Protein AF-A0AAU4KWC0-F1 (afdb_monomer)

Radius of gyration: 22.85 Å; Cα contacts (8 Å, |Δi|>4): 126; chains: 1; bounding box: 45×46×74 Å

Nearest PDB structures (foldseek):
  8t7u-assembly1_A  TM=2.451E-01  e=4.473E-01  Mus musculus
  6uko-assembly1_G  TM=2.202E-01  e=7.781E-01  Mus musculus
  6sh5-assembly1_A  TM=3.451E-01  e=3.202E+00  Saccharomyces cerevisiae
  8sod-assembly1_B  TM=3.284E-01  e=4.356E+00  Sus scrofa

Foldseek 3Di:
DDDDDDDDDDDPPPPVVVVVVVVVVVVVVVVVVVPPPPPDDPDDPPPPQQDWAKEFEPPDADPVRHGDIDIDRDGAQDKDWDQDPNDIWIWGWHQDDDPPRHGYTYTPPPPD

Sequence (112 aa):
MNVVSETLPHVIGGLVVAALLGTVSWITHRVRFRRTPKPTSITAPTAVQAGLRTYALLGTTDSLGRAMLRDTTRPVGSIVVVTIDGRVQRFQLTDAPLYGGTFAAEPLDEHQ

Secondary structure (DSSP, 8-state):
----------SSHHHHHHHHHHHHHHHHHHHHTT-------SS--------SEEEEEEEEE-TTSPEEEEEE-PPTT-EEEEEETTEEEEEEEEEEE-GGG-EEEEESS---

pLDDT: mean 70.68, std 22.14, range [35.5, 96.31]

Structure (mmCIF, N/CA/C/O backbone):
data_AF-A0AAU4KWC0-F1
#
_entry.id   AF-A0AAU4KWC0-F1
#
loop_
_atom_site.group_PDB
_atom_site.id
_atom_site.type_symbol
_atom_site.label_atom_id
_atom_site.label_alt_id
_atom_site.label_comp_id
_atom_site.label_asym_id
_atom_site.label_entity_id
_atom_site.label_seq_id
_atom_site.pdbx_PDB_ins_code
_atom_site.Cartn_x
_atom_site.Cartn_y
_atom_site.Cartn_z
_atom_site.occupancy
_atom_site.B_iso_or_equiv
_atom_site.auth_seq_id
_atom_site.auth_comp_id
_atom_site.auth_asym_id
_atom_site.auth_atom_id
_atom_site.pdbx_PDB_model_num
ATOM 1 N N . MET A 1 1 ? -33.731 -27.308 52.516 1.00 36.00 1 MET A N 1
ATOM 2 C CA . MET A 1 1 ? -32.430 -27.900 52.145 1.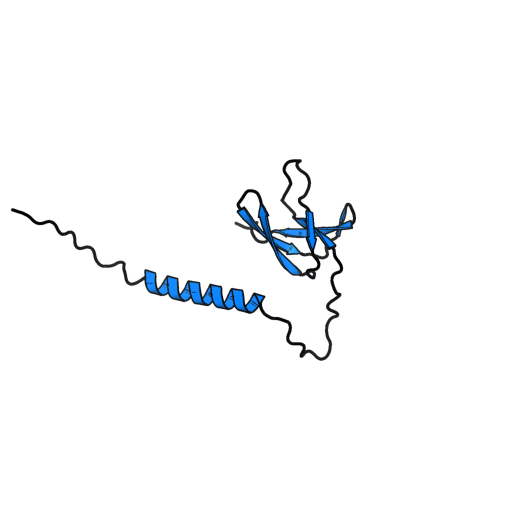00 36.00 1 MET A CA 1
ATOM 3 C C . MET A 1 1 ? -32.268 -27.800 50.637 1.00 36.00 1 MET A C 1
ATOM 5 O O . MET A 1 1 ? -33.229 -28.077 49.934 1.00 36.00 1 MET A O 1
ATOM 9 N N . ASN A 1 2 ? -31.091 -27.320 50.221 1.00 37.91 2 ASN A N 1
ATOM 10 C CA . ASN A 1 2 ? -30.484 -27.258 48.880 1.00 37.91 2 ASN A CA 1
ATOM 11 C C . ASN A 1 2 ? -30.955 -28.374 47.913 1.00 37.91 2 ASN A C 1
ATOM 13 O O . ASN A 1 2 ? -31.221 -29.480 48.362 1.00 37.91 2 ASN A O 1
ATOM 17 N N . VAL A 1 3 ? -31.039 -28.191 46.592 1.00 42.47 3 VAL A N 1
ATOM 18 C CA . VAL A 1 3 ? -30.014 -27.649 45.682 1.00 42.47 3 VAL A CA 1
ATOM 19 C C . VAL A 1 3 ? -30.619 -27.190 44.342 1.00 42.47 3 VAL A C 1
ATOM 21 O O . VAL A 1 3 ? -31.539 -27.798 43.807 1.00 42.47 3 VAL A O 1
ATOM 24 N N . VAL A 1 4 ? -30.008 -26.131 43.813 1.00 53.97 4 VAL A N 1
ATOM 25 C CA . VAL A 1 4 ? -29.976 -25.638 42.427 1.00 53.97 4 VAL A CA 1
ATOM 26 C C . VAL A 1 4 ? -29.630 -26.754 41.431 1.00 53.97 4 VAL A C 1
ATOM 28 O O . VAL A 1 4 ? -28.766 -27.568 41.748 1.00 53.97 4 VAL A O 1
ATOM 31 N N . SER A 1 5 ? -30.211 -26.743 40.223 1.00 45.41 5 SER A N 1
ATOM 32 C CA . SER A 1 5 ? -29.472 -26.953 38.955 1.00 45.41 5 SER A CA 1
ATOM 33 C C . SER A 1 5 ? -30.378 -26.769 37.737 1.00 45.41 5 SER A C 1
ATOM 35 O O . SER A 1 5 ? -31.093 -27.675 37.308 1.00 45.41 5 SER A O 1
ATOM 37 N N . GLU A 1 6 ? -30.300 -25.566 37.172 1.00 53.44 6 GLU A N 1
ATOM 38 C CA . GLU A 1 6 ? -30.607 -25.282 35.774 1.00 53.44 6 GLU A CA 1
ATOM 39 C C . GLU A 1 6 ? -29.882 -26.292 34.876 1.00 53.44 6 GLU A C 1
ATOM 41 O O . GLU A 1 6 ? -28.668 -26.467 34.968 1.00 53.44 6 GLU A O 1
ATOM 46 N N . THR A 1 7 ? -30.616 -26.962 33.994 1.00 51.53 7 THR A N 1
ATOM 47 C CA . THR A 1 7 ? -30.028 -27.801 32.948 1.00 51.53 7 THR A CA 1
ATOM 48 C C . THR A 1 7 ? -30.582 -27.366 31.601 1.00 51.53 7 THR A C 1
ATOM 50 O O . THR A 1 7 ? -31.577 -27.876 31.099 1.00 51.53 7 THR A O 1
ATOM 53 N N . LEU A 1 8 ? -29.902 -26.389 31.006 1.00 57.25 8 LEU A N 1
ATOM 54 C CA . LEU A 1 8 ? -29.904 -26.154 29.566 1.00 57.25 8 LEU A CA 1
ATOM 55 C C . LEU A 1 8 ? -28.697 -26.892 28.969 1.00 57.25 8 LEU A C 1
ATOM 57 O O . LEU A 1 8 ? -27.570 -26.485 29.253 1.00 57.25 8 LEU A O 1
ATOM 61 N N . PRO A 1 9 ? -28.875 -27.925 28.119 1.00 45.25 9 PRO A N 1
ATOM 62 C CA . PRO A 1 9 ? -27.742 -28.394 27.331 1.00 45.25 9 PRO A CA 1
ATOM 63 C C . PRO A 1 9 ? -28.142 -28.700 25.883 1.00 45.25 9 PRO A C 1
ATOM 65 O O . PRO A 1 9 ? -28.205 -29.859 25.502 1.00 45.25 9 PRO A O 1
ATOM 68 N N . HIS A 1 10 ? -2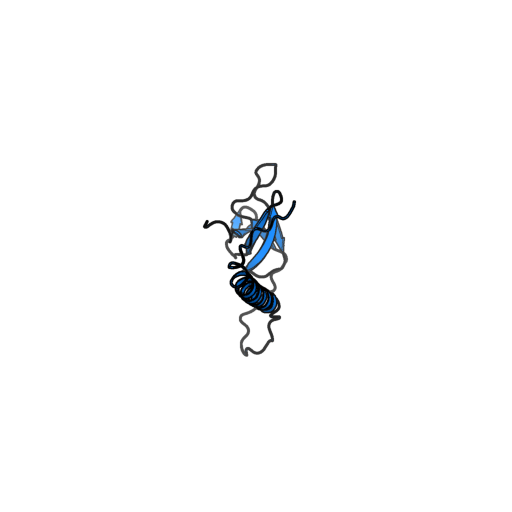8.400 -27.691 25.045 1.00 43.66 10 HIS A N 1
ATOM 69 C CA . HIS A 1 10 ? -28.615 -27.929 23.603 1.00 43.66 10 HIS A CA 1
ATOM 70 C C . HIS A 1 10 ? -28.011 -26.852 22.690 1.00 43.66 10 HIS A C 1
ATOM 72 O O . HIS A 1 10 ? -28.611 -26.478 21.689 1.00 43.66 10 HIS A O 1
ATOM 78 N N . VAL A 1 11 ? -26.807 -26.348 22.988 1.00 48.78 11 VAL A N 1
ATOM 79 C CA . VAL A 1 11 ? -26.130 -25.399 22.069 1.00 48.78 11 VAL A CA 1
ATOM 80 C C . VAL A 1 11 ? -24.683 -25.780 21.724 1.00 48.78 11 VAL A C 1
ATOM 82 O O . VAL A 1 11 ? -24.014 -25.087 20.966 1.00 48.78 11 VAL A O 1
ATOM 85 N N . ILE A 1 12 ? -24.185 -26.922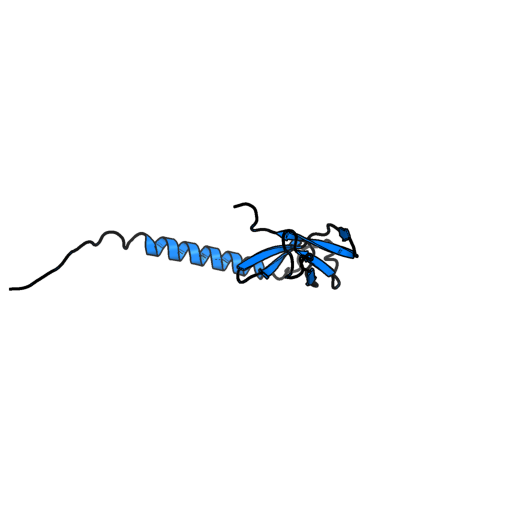 22.207 1.00 48.41 12 ILE A N 1
ATOM 86 C CA . ILE A 1 12 ? -22.757 -27.267 22.080 1.00 48.41 12 ILE A CA 1
ATOM 87 C C . ILE A 1 12 ? -22.404 -27.849 20.691 1.00 48.41 12 ILE A C 1
ATOM 89 O O . ILE A 1 12 ? -21.255 -27.778 20.264 1.00 48.41 12 ILE A O 1
ATOM 93 N N . GLY A 1 13 ? -23.378 -28.348 19.921 1.00 38.94 13 GLY A N 1
ATOM 94 C CA . GLY A 1 13 ? -23.104 -29.023 18.642 1.00 38.94 13 GLY A CA 1
ATOM 95 C C . GLY A 1 13 ? -22.632 -28.114 17.495 1.00 38.94 13 GLY A C 1
ATOM 96 O O . GLY A 1 13 ? -21.838 -28.541 16.660 1.00 38.94 13 GLY A O 1
ATOM 97 N N . GLY A 1 14 ? -23.085 -26.856 17.441 1.00 35.50 14 GLY A N 1
ATOM 98 C CA . GLY A 1 14 ? -22.824 -25.976 16.289 1.00 35.50 14 GLY A CA 1
ATOM 99 C C . GLY A 1 14 ? -21.439 -25.320 16.284 1.00 35.50 14 GLY A C 1
ATOM 100 O O . GLY A 1 14 ? -20.883 -25.032 15.224 1.00 35.50 14 GLY A O 1
ATOM 101 N N . LEU A 1 15 ? -20.854 -25.104 17.464 1.00 42.81 15 LEU A N 1
ATOM 102 C CA . LEU A 1 15 ? -19.658 -24.269 17.616 1.00 42.81 15 LEU A CA 1
ATOM 103 C C . LEU A 1 15 ? -18.373 -24.991 17.169 1.00 42.81 15 LEU A C 1
ATOM 105 O O . LEU A 1 15 ? -17.426 -24.358 16.704 1.00 42.81 15 LEU A O 1
ATOM 109 N N . VAL A 1 16 ? -18.369 -26.326 17.208 1.00 43.78 16 VAL A N 1
ATOM 110 C CA . VAL A 1 16 ? -17.220 -27.142 16.782 1.00 43.78 16 VAL A CA 1
ATOM 111 C C . VAL A 1 16 ? -17.080 -27.176 15.252 1.00 43.78 16 VAL A C 1
ATOM 113 O O . VAL A 1 16 ? -15.964 -27.153 14.735 1.00 43.78 16 VAL A O 1
ATOM 116 N N . VAL A 1 17 ? -18.189 -27.144 14.502 1.00 42.56 17 VAL A N 1
ATOM 117 C CA . VAL A 1 17 ? -18.157 -27.197 13.025 1.00 42.56 17 VAL A CA 1
ATOM 118 C C . VAL A 1 17 ? -17.679 -25.869 12.419 1.00 42.56 17 VAL A C 1
ATOM 120 O O . VAL A 1 17 ? -16.893 -25.870 11.470 1.00 42.56 17 VAL A O 1
ATOM 123 N N . ALA A 1 18 ? -18.063 -24.730 13.003 1.00 45.38 18 ALA A N 1
ATOM 124 C CA . ALA A 1 18 ? -17.608 -23.412 12.552 1.00 45.38 18 ALA A CA 1
ATOM 125 C C . ALA A 1 18 ? -16.100 -23.191 12.789 1.00 45.38 18 ALA A C 1
ATOM 127 O O . ALA A 1 18 ? -15.411 -22.629 11.934 1.00 45.38 18 ALA A O 1
ATOM 128 N N . ALA A 1 19 ? -15.561 -23.691 13.907 1.00 47.88 19 ALA A N 1
ATOM 129 C CA . ALA A 1 19 ? -14.134 -23.590 14.219 1.00 47.88 19 ALA A CA 1
ATOM 130 C C . ALA A 1 19 ? -13.255 -24.417 13.258 1.00 47.88 19 ALA A C 1
ATOM 132 O O . ALA A 1 19 ? -12.168 -23.976 12.869 1.00 47.88 19 ALA A O 1
ATOM 133 N N . LEU A 1 20 ? -13.738 -25.585 12.819 1.00 42.97 20 LEU A N 1
ATOM 134 C CA . LEU A 1 20 ? -13.019 -26.442 11.871 1.00 42.97 20 LEU A CA 1
ATOM 135 C C . LEU A 1 20 ? -13.060 -25.897 10.432 1.00 42.97 20 LEU A C 1
ATOM 137 O O . LEU A 1 20 ? -12.053 -25.954 9.728 1.00 42.97 20 LEU A O 1
ATOM 141 N N . LEU A 1 21 ? -14.165 -25.282 9.997 1.00 44.50 21 LEU A N 1
ATOM 142 C CA . LEU A 1 21 ? -14.234 -24.645 8.671 1.00 44.50 21 LEU A CA 1
ATOM 143 C C . LEU A 1 21 ? -13.425 -23.336 8.600 1.00 44.50 21 LEU A C 1
ATOM 145 O O . LEU A 1 21 ? -12.750 -23.077 7.599 1.00 44.50 21 LEU A O 1
ATOM 149 N N . GLY A 1 22 ? -13.426 -22.534 9.671 1.00 42.66 22 GLY A N 1
ATOM 150 C CA . GLY A 1 22 ? -12.645 -21.294 9.743 1.00 42.66 22 GLY A CA 1
ATOM 151 C C . GLY A 1 22 ? -11.131 -21.528 9.707 1.00 42.66 22 GLY A C 1
ATOM 152 O O . GLY A 1 22 ? -10.401 -20.803 9.027 1.00 42.66 22 GLY A O 1
ATOM 153 N N . THR A 1 23 ? -10.649 -22.584 10.368 1.00 47.66 23 THR A N 1
ATOM 154 C CA . THR A 1 23 ? -9.217 -22.930 10.386 1.00 47.66 23 THR A CA 1
ATOM 155 C C . THR A 1 23 ? -8.722 -23.464 9.041 1.00 47.66 23 THR A C 1
ATOM 157 O O . THR A 1 23 ? -7.647 -23.059 8.593 1.00 47.66 23 THR A O 1
ATOM 160 N N . VAL A 1 24 ? -9.509 -24.279 8.331 1.00 51.50 24 VAL A N 1
ATOM 161 C CA . VAL A 1 24 ? -9.150 -24.754 6.979 1.00 51.50 24 VAL A CA 1
ATOM 162 C C . VAL A 1 24 ? -9.141 -23.604 5.963 1.00 51.50 24 VAL A C 1
ATOM 164 O O . VAL A 1 24 ? -8.229 -23.512 5.133 1.00 51.50 24 VAL A O 1
ATOM 167 N N . SER A 1 25 ? -10.097 -22.674 6.055 1.00 47.91 25 SER A N 1
ATOM 168 C CA . SER A 1 25 ? -10.133 -21.489 5.189 1.00 47.91 25 SER A CA 1
ATOM 169 C C . SER A 1 25 ? -8.925 -20.570 5.430 1.00 47.91 25 SER A C 1
ATOM 171 O O . SER A 1 25 ? -8.251 -20.161 4.486 1.00 47.91 25 SER A O 1
ATOM 173 N N . TRP A 1 26 ? -8.541 -20.334 6.689 1.00 47.41 26 TRP A N 1
ATOM 1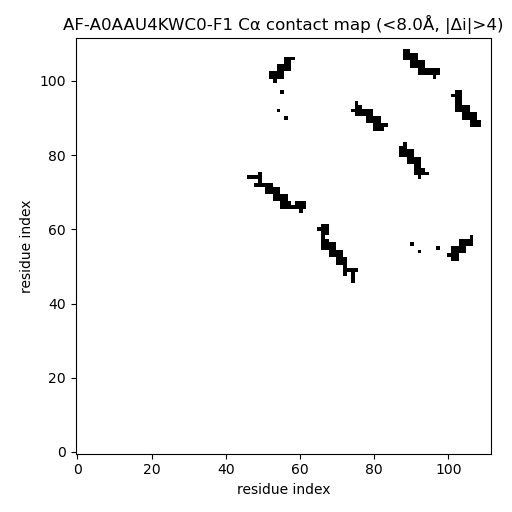74 C CA . TRP A 1 26 ? -7.383 -19.492 7.008 1.00 47.41 26 TRP A CA 1
ATOM 1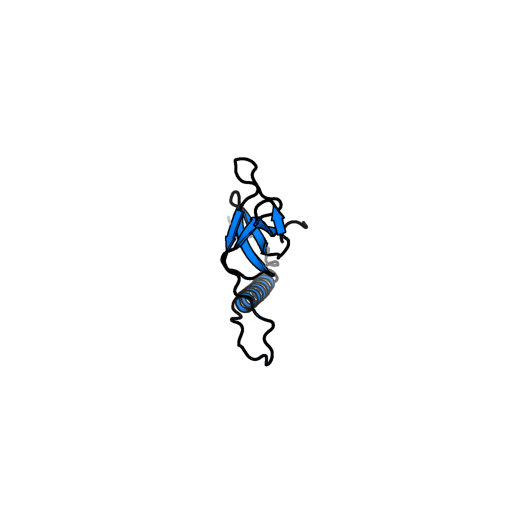75 C C . TRP A 1 26 ? -6.045 -20.132 6.603 1.00 47.41 26 TRP A C 1
ATOM 177 O O . TRP A 1 26 ? -5.162 -19.456 6.068 1.00 47.41 26 TRP A O 1
ATOM 187 N N . ILE A 1 27 ? -5.900 -21.449 6.778 1.00 52.94 27 ILE A N 1
ATOM 188 C CA . ILE A 1 27 ? -4.691 -22.185 6.384 1.00 52.94 27 ILE A CA 1
ATOM 189 C C . ILE A 1 27 ? -4.538 -22.213 4.858 1.00 52.94 27 ILE A C 1
ATOM 191 O O . ILE A 1 27 ? -3.451 -21.930 4.349 1.00 52.94 27 ILE A O 1
ATOM 195 N N . THR A 1 28 ? -5.610 -22.465 4.103 1.00 51.84 28 THR A N 1
ATOM 196 C CA . THR A 1 28 ? -5.545 -22.440 2.629 1.00 51.84 28 THR A CA 1
ATOM 197 C C . THR A 1 28 ? -5.279 -21.035 2.085 1.00 51.84 28 THR A C 1
ATOM 199 O O . THR A 1 28 ? -4.496 -20.880 1.141 1.00 51.84 28 THR A O 1
ATOM 202 N N . HIS A 1 29 ? -5.829 -19.997 2.721 1.00 43.78 29 HIS A N 1
ATOM 203 C CA . HIS A 1 29 ? -5.562 -18.608 2.351 1.00 43.78 29 HIS A CA 1
ATOM 204 C C . HIS A 1 29 ? -4.104 -18.206 2.637 1.00 43.78 29 HIS A C 1
ATOM 206 O O . HIS A 1 29 ? -3.468 -17.535 1.821 1.00 43.78 29 HIS A O 1
ATOM 212 N N . ARG A 1 30 ? -3.521 -18.671 3.751 1.00 50.25 30 ARG A N 1
ATOM 213 C CA . ARG A 1 30 ? -2.123 -18.385 4.117 1.00 50.25 30 ARG A CA 1
ATOM 214 C C . ARG A 1 30 ? -1.113 -19.142 3.247 1.00 50.25 30 ARG A C 1
ATOM 216 O O . ARG A 1 30 ? -0.043 -18.608 2.960 1.00 50.25 30 ARG A O 1
ATOM 223 N N . VAL A 1 31 ? -1.451 -20.351 2.789 1.00 49.31 31 VAL A N 1
ATOM 224 C CA . VAL A 1 31 ? -0.607 -21.146 1.877 1.00 49.31 31 VAL A CA 1
ATOM 225 C C . VAL A 1 31 ? -0.654 -20.601 0.445 1.00 49.31 31 VAL A C 1
ATOM 227 O O . VAL A 1 31 ? 0.378 -20.591 -0.225 1.00 49.31 31 VAL A O 1
ATOM 230 N N . ARG A 1 32 ? -1.787 -20.048 -0.021 1.00 48.25 32 ARG A N 1
ATOM 231 C CA . ARG A 1 32 ? -1.841 -19.350 -1.323 1.00 48.25 32 ARG A CA 1
ATOM 232 C C . ARG A 1 32 ? -0.934 -18.115 -1.368 1.00 48.25 32 ARG A C 1
ATOM 234 O O . ARG A 1 32 ? -0.290 -17.897 -2.388 1.00 48.25 32 ARG A O 1
ATOM 241 N N . PHE A 1 33 ? -0.786 -17.388 -0.258 1.00 48.97 33 PHE A N 1
ATOM 242 C CA . PHE A 1 33 ? 0.169 -16.273 -0.151 1.00 48.97 33 PHE A CA 1
ATOM 243 C C . PHE A 1 33 ? 1.642 -16.700 -0.021 1.00 48.97 33 PHE A C 1
ATOM 245 O O . PHE A 1 33 ? 2.530 -15.856 -0.114 1.00 48.97 33 PHE A O 1
ATOM 252 N N . ARG A 1 34 ? 1.918 -18.000 0.162 1.00 43.25 34 ARG A N 1
ATOM 253 C CA . ARG A 1 34 ? 3.265 -18.595 0.118 1.00 43.25 34 ARG A CA 1
ATOM 254 C C . ARG A 1 34 ? 3.517 -19.397 -1.159 1.00 43.25 34 ARG A C 1
ATOM 256 O O . ARG A 1 34 ? 4.416 -20.234 -1.182 1.00 43.25 34 ARG A O 1
ATOM 263 N N . ARG A 1 35 ? 2.768 -19.154 -2.239 1.00 42.69 35 ARG A N 1
ATOM 264 C CA . ARG A 1 35 ? 3.223 -19.579 -3.565 1.00 42.69 35 ARG A CA 1
ATOM 265 C C . ARG A 1 35 ? 4.364 -18.662 -3.984 1.00 42.69 35 ARG A C 1
ATOM 267 O O . ARG A 1 35 ? 4.171 -17.670 -4.676 1.00 42.69 35 ARG A O 1
ATOM 274 N N . THR A 1 36 ? 5.567 -19.028 -3.556 1.00 45.66 36 THR A N 1
ATOM 275 C CA . THR A 1 36 ? 6.742 -18.838 -4.397 1.00 45.66 36 THR A CA 1
ATOM 276 C C . THR A 1 36 ? 6.362 -19.304 -5.807 1.00 45.66 36 THR A C 1
ATOM 278 O O . THR A 1 36 ? 5.828 -20.411 -5.957 1.00 45.66 36 THR A O 1
ATOM 281 N N . PRO A 1 37 ? 6.532 -18.472 -6.843 1.00 41.53 37 PRO A N 1
ATOM 282 C CA . PRO A 1 37 ? 6.310 -18.927 -8.201 1.00 41.53 37 PRO A CA 1
ATOM 283 C C . PRO A 1 37 ? 7.307 -20.056 -8.460 1.00 41.53 37 PRO A C 1
ATOM 285 O O . PRO A 1 37 ? 8.509 -19.828 -8.546 1.00 41.53 37 PRO A O 1
ATOM 288 N N . LYS A 1 38 ? 6.813 -21.294 -8.531 1.00 39.62 38 LYS A N 1
ATOM 289 C CA . LYS A 1 38 ? 7.558 -22.399 -9.126 1.00 39.62 38 LYS A CA 1
ATOM 290 C C . LYS A 1 38 ? 7.689 -22.039 -10.610 1.00 39.62 38 LYS A C 1
ATOM 292 O O . LYS A 1 38 ? 6.654 -21.959 -11.274 1.00 39.62 38 LYS A O 1
ATOM 297 N N . PRO A 1 39 ? 8.895 -21.764 -11.138 1.00 48.56 39 PRO A N 1
ATOM 298 C CA . PRO A 1 39 ? 9.043 -21.402 -12.533 1.00 48.56 39 PRO A CA 1
ATOM 299 C C . PRO A 1 39 ? 8.894 -22.686 -13.346 1.00 48.56 39 PRO A C 1
ATOM 301 O O . PRO A 1 39 ? 9.828 -23.453 -13.553 1.00 48.56 39 PRO A O 1
ATOM 304 N N . THR A 1 40 ? 7.670 -22.969 -13.761 1.00 55.19 40 THR A N 1
ATOM 305 C CA . THR A 1 40 ? 7.406 -23.876 -14.873 1.00 55.19 40 THR A CA 1
ATOM 306 C C . THR A 1 40 ? 6.305 -23.244 -15.703 1.00 55.19 40 THR A C 1
ATOM 308 O O . THR A 1 40 ? 5.151 -23.654 -15.704 1.00 55.19 40 THR A O 1
ATOM 311 N N . SER A 1 41 ? 6.668 -22.154 -16.363 1.00 46.38 41 SER A N 1
ATOM 312 C CA . SER A 1 41 ? 5.981 -21.683 -17.555 1.00 46.38 41 SER A CA 1
ATOM 313 C C . SER A 1 41 ? 7.063 -21.227 -18.511 1.00 46.38 41 SER A C 1
ATOM 315 O O . SER A 1 41 ? 7.735 -20.216 -18.325 1.00 46.38 41 SER A O 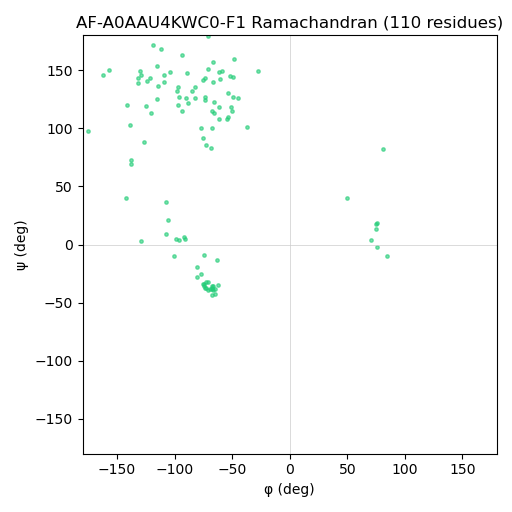1
ATOM 317 N N . ILE A 1 42 ? 7.284 -22.096 -19.482 1.00 57.19 42 ILE A N 1
ATOM 318 C CA . ILE A 1 42 ? 7.901 -21.804 -20.762 1.00 57.19 42 ILE A CA 1
ATOM 319 C C . ILE A 1 42 ? 7.118 -20.583 -21.284 1.00 57.19 42 ILE A C 1
ATOM 321 O O . ILE A 1 42 ? 5.901 -20.670 -21.425 1.00 57.19 42 ILE A O 1
ATOM 325 N N . THR A 1 43 ? 7.799 -19.441 -21.418 1.00 54.47 43 THR A N 1
ATOM 326 C CA . THR A 1 43 ? 7.242 -18.075 -21.559 1.00 54.47 43 THR A CA 1
ATOM 327 C C . THR A 1 43 ? 6.813 -17.425 -20.233 1.00 54.47 43 THR A C 1
ATOM 329 O O . THR A 1 43 ? 5.643 -17.395 -19.860 1.00 54.47 43 THR A O 1
ATOM 332 N N . ALA A 1 44 ? 7.785 -16.853 -19.516 1.00 51.56 44 ALA A N 1
ATOM 333 C CA . ALA A 1 44 ? 7.521 -15.902 -18.443 1.00 51.56 44 ALA A CA 1
ATOM 334 C C . ALA A 1 44 ? 6.905 -14.621 -19.043 1.00 51.56 44 ALA A C 1
ATOM 336 O O . ALA A 1 44 ? 7.568 -13.997 -19.875 1.00 51.56 44 ALA A O 1
ATOM 337 N N . PRO A 1 45 ? 5.703 -14.160 -18.640 1.00 50.75 45 PRO A N 1
ATOM 338 C CA . PRO A 1 45 ? 5.443 -12.734 -18.729 1.00 50.75 45 PRO A CA 1
ATOM 339 C C . PRO A 1 45 ? 6.478 -12.098 -17.809 1.00 50.75 45 PRO A C 1
ATOM 341 O O . PRO A 1 45 ? 6.556 -12.453 -16.633 1.00 50.75 45 PRO A O 1
ATOM 344 N N . THR A 1 46 ? 7.345 -11.267 -18.377 1.00 49.34 46 THR A N 1
ATOM 345 C CA . THR A 1 46 ? 8.386 -10.514 -17.685 1.00 49.34 46 THR A CA 1
ATOM 346 C C . THR A 1 46 ? 7.859 -10.050 -16.332 1.00 49.34 46 THR A C 1
ATOM 348 O O . THR A 1 46 ? 7.092 -9.092 -16.253 1.00 49.34 46 THR A O 1
ATOM 351 N N . ALA A 1 47 ? 8.240 -10.745 -15.256 1.00 54.34 47 ALA A N 1
ATOM 352 C CA . ALA A 1 47 ? 8.114 -10.221 -13.913 1.00 54.34 47 ALA A CA 1
ATOM 353 C C . ALA A 1 47 ? 9.121 -9.078 -13.870 1.00 54.34 47 ALA A C 1
ATOM 355 O O . ALA A 1 47 ? 10.285 -9.280 -13.526 1.00 54.34 47 ALA A O 1
ATOM 356 N N . VAL A 1 48 ? 8.701 -7.910 -14.366 1.00 54.03 48 VAL A N 1
ATOM 357 C CA . VAL A 1 48 ? 9.469 -6.676 -14.297 1.00 54.03 48 VAL A CA 1
ATOM 358 C C . VAL A 1 48 ? 9.789 -6.549 -12.823 1.00 54.03 48 VAL A C 1
ATOM 360 O O . VAL A 1 48 ? 8.873 -6.407 -12.012 1.00 54.03 48 VAL A O 1
ATOM 363 N N . GLN A 1 49 ? 11.059 -6.734 -12.459 1.00 54.84 49 GLN A N 1
ATOM 364 C CA . GLN A 1 49 ? 11.490 -6.510 -11.093 1.00 54.84 49 GLN A CA 1
ATOM 365 C C . GLN A 1 49 ? 11.047 -5.094 -10.767 1.00 54.84 49 GLN A C 1
ATOM 367 O O . GLN A 1 49 ? 11.536 -4.134 -11.364 1.00 54.84 49 GLN A O 1
ATOM 372 N N . ALA A 1 50 ? 10.027 -4.970 -9.920 1.00 60.94 50 ALA A N 1
ATOM 373 C CA . ALA A 1 50 ? 9.557 -3.670 -9.515 1.00 60.94 50 ALA A CA 1
ATOM 374 C C . ALA A 1 50 ? 10.691 -3.098 -8.672 1.00 60.94 50 ALA A C 1
ATOM 376 O O . ALA A 1 50 ? 10.884 -3.480 -7.517 1.00 60.94 50 ALA A O 1
ATOM 377 N N . GLY A 1 51 ? 11.492 -2.225 -9.290 1.00 81.75 51 GLY A N 1
ATOM 378 C CA . GLY A 1 51 ? 12.368 -1.328 -8.553 1.00 81.75 51 GLY A CA 1
ATOM 379 C C . GLY A 1 51 ? 11.562 -0.641 -7.452 1.00 81.75 51 GLY A C 1
ATOM 380 O O . GLY A 1 51 ? 10.330 -0.623 -7.497 1.00 81.75 51 GLY A O 1
ATOM 381 N N . LEU A 1 52 ? 12.245 -0.118 -6.439 1.00 90.81 52 LEU A N 1
ATOM 382 C CA . LEU A 1 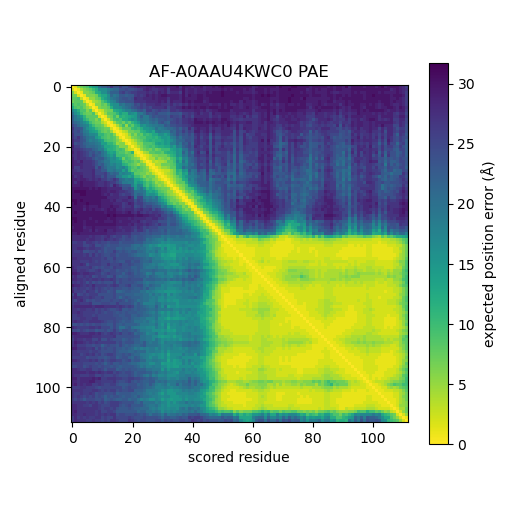52 ? 11.578 0.576 -5.343 1.00 90.81 52 LEU A CA 1
ATOM 383 C C . LEU A 1 52 ? 10.616 1.635 -5.908 1.00 90.81 52 LEU A C 1
ATOM 385 O O . LEU A 1 52 ? 11.041 2.535 -6.629 1.00 90.81 52 LEU A O 1
ATOM 389 N N . ARG A 1 53 ? 9.323 1.483 -5.620 1.00 93.50 53 ARG A N 1
ATOM 390 C CA . ARG A 1 53 ? 8.261 2.397 -6.047 1.00 93.50 53 ARG A CA 1
ATOM 391 C C . ARG A 1 53 ? 7.550 2.945 -4.824 1.00 93.50 53 ARG A C 1
ATOM 393 O O . ARG A 1 53 ? 7.318 2.211 -3.860 1.00 93.50 53 ARG A O 1
ATOM 400 N N . THR A 1 54 ? 7.167 4.210 -4.907 1.00 95.69 54 THR A N 1
ATOM 401 C CA . THR A 1 54 ? 6.363 4.892 -3.896 1.00 95.69 54 THR A CA 1
ATOM 402 C C . THR A 1 54 ? 4.901 4.841 -4.304 1.00 95.69 54 THR A C 1
ATOM 404 O O . THR A 1 54 ? 4.545 5.243 -5.414 1.00 95.69 54 THR A O 1
ATOM 407 N N . TYR A 1 55 ? 4.052 4.357 -3.406 1.00 95.81 55 TYR A N 1
ATOM 408 C CA . TYR A 1 55 ? 2.617 4.254 -3.625 1.00 95.81 55 TYR A CA 1
ATOM 409 C C . TYR A 1 55 ? 1.855 5.172 -2.677 1.00 95.81 55 TYR A C 1
ATOM 411 O O . TYR A 1 55 ? 2.164 5.204 -1.489 1.00 95.81 55 TYR A O 1
ATOM 419 N N . ALA A 1 56 ? 0.849 5.882 -3.178 1.00 96.31 56 ALA A N 1
ATOM 420 C CA . ALA A 1 56 ? -0.113 6.598 -2.356 1.00 96.31 56 ALA A CA 1
ATOM 421 C C . ALA A 1 56 ? -1.278 5.668 -2.009 1.00 96.31 56 ALA A C 1
ATOM 423 O O . ALA A 1 56 ? -1.948 5.135 -2.894 1.00 96.31 56 ALA A O 1
ATOM 424 N N . LEU A 1 57 ? -1.504 5.471 -0.715 1.00 95.31 57 LEU A N 1
ATOM 425 C CA . LEU A 1 57 ? -2.600 4.676 -0.180 1.00 95.31 57 LEU A CA 1
ATOM 426 C C . LEU A 1 57 ? -3.882 5.507 -0.284 1.00 95.31 57 LEU A C 1
ATOM 428 O O . LEU A 1 57 ? -4.107 6.431 0.504 1.00 95.31 57 LEU A O 1
ATOM 432 N N . LEU A 1 58 ? -4.691 5.226 -1.305 1.00 93.19 58 LEU A N 1
ATOM 433 C CA . LEU A 1 58 ? -5.873 6.028 -1.604 1.00 93.19 58 LEU A CA 1
ATOM 434 C C . LEU A 1 58 ? -6.873 5.995 -0.445 1.00 93.19 58 LEU A C 1
ATOM 436 O O . LEU A 1 58 ? -6.949 5.025 0.304 1.00 93.19 58 LEU A O 1
ATOM 440 N N . GLY A 1 59 ? -7.606 7.093 -0.265 1.00 88.06 59 GLY A N 1
ATOM 441 C CA . GLY A 1 59 ? -8.570 7.228 0.830 1.00 88.06 59 GLY A CA 1
ATOM 442 C C . GLY A 1 59 ? -7.941 7.358 2.221 1.00 88.06 59 GLY A C 1
ATOM 443 O O . GLY A 1 59 ? -8.676 7.426 3.202 1.00 88.06 59 GLY A O 1
ATOM 444 N N . THR A 1 60 ? -6.608 7.423 2.329 1.00 89.75 60 THR A N 1
ATOM 445 C CA . THR A 1 60 ? -5.922 7.580 3.617 1.00 89.75 60 THR A CA 1
ATOM 446 C C . THR A 1 60 ? -5.002 8.785 3.638 1.00 89.75 60 THR A C 1
ATOM 448 O O . THR A 1 60 ? -4.308 9.094 2.663 1.00 89.75 60 THR A O 1
ATOM 451 N N . THR A 1 61 ? -4.992 9.467 4.778 1.00 91.00 61 THR A N 1
ATOM 452 C CA . THR A 1 61 ? -4.166 10.646 5.010 1.00 91.00 61 THR A CA 1
ATOM 453 C C . THR A 1 61 ? -3.395 10.530 6.314 1.00 91.00 61 THR A C 1
ATOM 455 O O . THR A 1 61 ? -3.867 9.914 7.265 1.00 91.00 61 THR A O 1
ATOM 458 N N . ASP A 1 62 ? -2.217 11.143 6.365 1.00 85.44 62 ASP A N 1
ATOM 459 C CA . ASP A 1 62 ? -1.472 11.334 7.603 1.00 85.44 62 ASP A CA 1
ATOM 460 C C . ASP A 1 62 ? -2.147 12.373 8.521 1.00 85.44 62 ASP A C 1
ATOM 462 O O . ASP A 1 62 ? -3.168 12.984 8.189 1.00 85.44 62 ASP A O 1
ATOM 466 N N . SER A 1 63 ? -1.548 12.609 9.690 1.00 88.00 63 SER A N 1
ATOM 467 C CA . SER A 1 63 ? -2.027 13.599 10.663 1.00 88.00 63 SER A CA 1
ATOM 468 C C . SER A 1 63 ? -2.001 15.046 10.155 1.00 88.00 63 SER A C 1
ATOM 470 O O . SER A 1 63 ? -2.597 15.922 10.778 1.00 88.00 63 SER A O 1
ATOM 472 N N . LEU A 1 64 ? -1.323 15.310 9.036 1.00 88.56 64 LEU A N 1
ATOM 473 C CA . LEU A 1 64 ? -1.256 16.608 8.368 1.00 88.56 64 LEU A CA 1
ATOM 474 C C . LEU A 1 64 ? -2.238 16.701 7.187 1.00 88.56 64 LEU A C 1
ATOM 476 O O . LEU A 1 64 ? -2.217 17.696 6.461 1.00 88.56 64 LEU A O 1
ATOM 480 N N . GLY A 1 65 ? -3.081 15.685 6.972 1.00 87.00 65 GLY A N 1
ATOM 481 C CA . GLY A 1 65 ? -4.039 15.629 5.869 1.00 87.00 65 GLY A CA 1
ATOM 482 C C . GLY A 1 65 ? -3.409 15.323 4.507 1.00 87.00 65 GLY A C 1
ATOM 483 O O . GLY A 1 65 ? -4.055 15.514 3.478 1.00 87.00 65 GLY A O 1
ATOM 484 N N . ARG A 1 66 ? -2.151 14.868 4.460 1.00 88.94 66 ARG A N 1
ATOM 485 C CA . ARG A 1 66 ? -1.467 14.495 3.212 1.00 88.94 66 ARG A CA 1
ATOM 486 C C . ARG A 1 66 ? -1.714 13.030 2.905 1.00 88.94 66 ARG A C 1
ATOM 488 O O . ARG A 1 66 ? -1.791 12.225 3.823 1.00 88.94 66 ARG A O 1
ATOM 495 N N . ALA A 1 67 ? -1.788 12.673 1.623 1.00 89.25 67 ALA A N 1
ATOM 496 C CA . ALA A 1 67 ? -1.930 11.277 1.214 1.00 89.25 67 ALA A CA 1
ATOM 497 C C . ALA A 1 67 ? -0.827 10.411 1.840 1.00 89.25 67 ALA A C 1
ATOM 499 O O . ALA A 1 67 ? 0.357 10.754 1.763 1.00 89.25 67 ALA A O 1
ATOM 500 N N . MET A 1 68 ? -1.210 9.292 2.455 1.00 93.44 68 MET A N 1
ATOM 501 C CA . MET A 1 68 ? -0.232 8.419 3.091 1.00 93.44 68 MET A CA 1
ATOM 502 C C . MET A 1 68 ? 0.570 7.661 2.029 1.00 93.44 68 MET A C 1
ATOM 504 O O . MET A 1 68 ? 0.002 7.016 1.148 1.00 93.44 68 MET A O 1
ATOM 508 N N . LEU A 1 69 ? 1.901 7.736 2.108 1.00 94.81 69 LEU A N 1
ATOM 509 C CA . LEU A 1 69 ? 2.800 7.117 1.134 1.00 94.81 69 LEU A CA 1
ATOM 510 C C . LEU A 1 69 ? 3.443 5.841 1.678 1.00 94.81 69 LEU A C 1
ATOM 512 O O . LEU A 1 69 ? 3.722 5.709 2.873 1.00 94.81 69 LEU A O 1
ATOM 516 N N . ARG A 1 70 ? 3.721 4.897 0.779 1.00 93.31 70 ARG A N 1
ATOM 517 C CA . ARG A 1 70 ? 4.376 3.633 1.094 1.00 93.31 70 ARG A CA 1
ATOM 518 C C . ARG A 1 70 ? 5.357 3.225 0.006 1.00 93.31 70 ARG A C 1
ATOM 520 O O . ARG A 1 70 ? 4.960 2.926 -1.116 1.00 93.31 70 ARG A O 1
ATOM 527 N N . ASP A 1 71 ? 6.620 3.094 0.386 1.00 95.44 71 ASP A N 1
ATOM 528 C CA . ASP A 1 71 ? 7.636 2.525 -0.493 1.00 95.44 71 ASP A CA 1
ATOM 529 C C . ASP A 1 71 ? 7.602 0.999 -0.461 1.00 95.44 71 ASP A C 1
ATOM 531 O O . ASP A 1 71 ? 7.508 0.364 0.599 1.00 95.44 71 ASP A O 1
ATOM 535 N N . THR A 1 72 ? 7.682 0.381 -1.636 1.00 91.50 72 THR A N 1
ATOM 536 C CA . THR A 1 72 ? 7.764 -1.071 -1.753 1.00 91.50 72 THR A CA 1
ATOM 537 C C . THR A 1 72 ? 8.394 -1.511 -3.071 1.00 91.50 72 THR A C 1
ATOM 539 O O . THR A 1 72 ? 8.282 -0.856 -4.101 1.00 91.50 72 THR A O 1
ATOM 542 N N . THR A 1 73 ? 9.062 -2.659 -3.026 1.00 92.44 73 THR A N 1
ATOM 543 C CA . THR A 1 73 ? 9.594 -3.389 -4.188 1.00 92.44 73 THR A CA 1
ATOM 544 C C . THR A 1 73 ? 8.647 -4.496 -4.651 1.00 92.44 73 THR A C 1
ATOM 546 O O . THR A 1 73 ? 8.977 -5.298 -5.524 1.00 92.44 73 THR A O 1
ATOM 549 N N . ARG A 1 74 ? 7.465 -4.602 -4.031 1.00 89.75 74 ARG A N 1
ATOM 550 C CA . ARG A 1 74 ? 6.460 -5.577 -4.442 1.00 89.75 74 ARG A CA 1
ATOM 551 C C . ARG A 1 74 ? 5.937 -5.215 -5.835 1.00 89.75 74 ARG A C 1
ATOM 553 O O . ARG A 1 74 ? 5.728 -4.034 -6.116 1.00 89.75 74 ARG A O 1
ATOM 560 N N . PRO A 1 75 ? 5.710 -6.217 -6.698 1.00 88.88 75 PRO A N 1
ATOM 561 C CA . PRO A 1 75 ? 5.162 -5.970 -8.020 1.00 88.88 75 PRO A CA 1
ATOM 562 C C . PRO A 1 75 ? 3.722 -5.459 -7.931 1.00 88.88 75 PRO A C 1
ATOM 564 O O . PRO A 1 75 ? 3.005 -5.741 -6.964 1.00 88.88 75 PRO A O 1
ATOM 567 N N . VAL A 1 76 ? 3.297 -4.762 -8.983 1.00 88.94 76 VAL A N 1
ATOM 568 C CA . VAL A 1 76 ? 1.896 -4.387 -9.214 1.00 88.94 76 VAL A CA 1
ATOM 569 C C . VAL A 1 76 ? 0.996 -5.628 -9.126 1.00 88.94 76 VAL A C 1
ATOM 571 O O . VAL A 1 76 ? 1.407 -6.739 -9.464 1.00 88.94 76 VAL A O 1
ATOM 574 N N . GLY A 1 77 ? -0.213 -5.450 -8.600 1.00 87.81 77 GLY A N 1
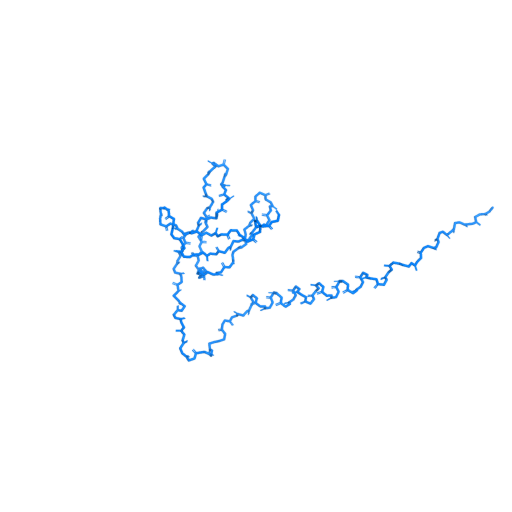ATOM 575 C CA . GLY A 1 77 ? -1.164 -6.508 -8.269 1.00 87.81 77 GLY A CA 1
ATOM 576 C C . GLY A 1 77 ? -0.942 -7.138 -6.890 1.00 87.81 77 GLY A C 1
ATOM 577 O O . GLY A 1 77 ? -1.803 -7.879 -6.416 1.00 87.81 77 GLY A O 1
ATOM 578 N N . SER A 1 78 ? 0.176 -6.843 -6.215 1.00 90.19 78 SER A N 1
ATOM 579 C CA . SER A 1 78 ? 0.406 -7.307 -4.843 1.00 90.19 78 SER A CA 1
ATOM 580 C C . SER A 1 78 ? -0.492 -6.592 -3.842 1.00 90.19 78 SER A C 1
ATOM 582 O O . SER A 1 78 ? -0.796 -5.414 -3.993 1.00 90.19 78 SER A O 1
ATOM 584 N N . ILE A 1 79 ? -0.819 -7.290 -2.755 1.00 94.88 79 ILE A N 1
ATOM 585 C CA . ILE A 1 79 ? -1.516 -6.712 -1.606 1.00 94.88 79 ILE A CA 1
ATOM 586 C C . ILE A 1 79 ? -0.493 -6.347 -0.532 1.00 94.88 79 ILE A C 1
ATOM 588 O O . ILE A 1 79 ? 0.365 -7.164 -0.168 1.00 94.88 79 ILE A O 1
ATOM 592 N N . VAL A 1 80 ? -0.600 -5.132 -0.007 1.00 93.38 80 VAL A N 1
ATOM 593 C CA . VAL A 1 80 ? 0.108 -4.676 1.190 1.00 93.38 80 VAL A CA 1
ATOM 594 C C . VAL A 1 80 ? -0.877 -4.515 2.339 1.00 93.38 80 VAL A C 1
ATOM 596 O O . VAL A 1 80 ? -2.039 -4.176 2.141 1.00 93.38 80 VAL A O 1
ATOM 599 N N . VAL A 1 81 ? -0.402 -4.797 3.548 1.00 94.56 81 VAL A N 1
ATOM 600 C CA . VAL A 1 81 ? -1.176 -4.673 4.783 1.00 94.56 81 VAL A CA 1
ATOM 601 C C . VAL A 1 81 ? -0.521 -3.586 5.615 1.00 94.56 81 VAL A C 1
ATOM 603 O O . VAL A 1 81 ? 0.687 -3.648 5.859 1.00 94.56 81 VAL A O 1
ATOM 606 N N . VAL A 1 82 ? -1.303 -2.591 6.014 1.00 91.00 82 VAL A N 1
ATOM 607 C CA . VAL A 1 82 ? -0.828 -1.417 6.746 1.00 91.00 82 VAL A CA 1
ATOM 608 C C . VAL A 1 82 ? -1.733 -1.189 7.949 1.00 91.00 82 VAL A C 1
ATOM 610 O O . VAL A 1 82 ? -2.936 -1.417 7.874 1.00 91.00 82 VAL A O 1
ATOM 613 N N . THR A 1 83 ? -1.152 -0.763 9.067 1.00 90.75 83 THR A N 1
ATOM 614 C CA . THR A 1 83 ? -1.919 -0.340 10.241 1.00 90.75 83 THR A CA 1
ATOM 615 C C . THR A 1 83 ? -2.051 1.177 10.216 1.00 90.75 83 THR A C 1
ATOM 617 O O . THR A 1 83 ? -1.035 1.869 10.243 1.00 90.75 83 THR A O 1
ATOM 620 N N . ILE A 1 84 ? -3.283 1.675 10.166 1.00 87.25 84 ILE A N 1
ATOM 621 C CA . ILE A 1 84 ? -3.648 3.094 10.089 1.00 87.25 84 ILE A CA 1
ATOM 622 C C . ILE A 1 84 ? -4.590 3.368 11.255 1.00 87.25 84 ILE A C 1
ATOM 624 O O . ILE A 1 84 ? -5.604 2.688 11.393 1.00 87.25 84 ILE A O 1
ATOM 628 N N . ASP A 1 85 ? -4.210 4.276 12.155 1.00 86.38 85 ASP A N 1
ATOM 629 C CA . ASP A 1 85 ? -4.978 4.604 13.369 1.00 86.38 85 ASP A CA 1
ATOM 630 C C . ASP A 1 85 ? -5.414 3.372 14.187 1.00 86.38 85 ASP A C 1
ATOM 632 O O . ASP A 1 85 ? -6.536 3.260 14.680 1.00 86.38 85 ASP A O 1
ATOM 636 N N . GLY A 1 86 ? -4.519 2.384 14.296 1.00 86.75 86 GLY A N 1
ATOM 637 C CA . GLY A 1 86 ? -4.772 1.129 15.011 1.00 86.75 86 GLY A CA 1
ATOM 638 C C . GLY A 1 86 ? -5.669 0.130 14.270 1.00 86.75 86 GLY A C 1
ATOM 639 O O . GLY A 1 86 ? -5.860 -0.985 14.758 1.00 86.75 86 GLY A O 1
ATOM 640 N N . ARG A 1 87 ? -6.177 0.470 13.081 1.00 88.44 87 ARG A N 1
ATOM 641 C CA . ARG A 1 87 ? -6.921 -0.441 12.205 1.00 88.44 87 ARG A CA 1
ATOM 642 C C . ARG A 1 87 ? -6.006 -1.030 11.146 1.00 88.44 87 ARG A C 1
ATOM 644 O O . ARG A 1 87 ? -5.208 -0.334 10.531 1.00 88.44 87 ARG A O 1
ATOM 651 N N . VAL A 1 88 ? -6.127 -2.333 10.926 1.00 90.56 88 VAL A N 1
ATOM 652 C CA . VAL A 1 88 ? -5.435 -3.008 9.827 1.00 90.56 88 VAL A CA 1
ATOM 653 C C . VAL A 1 88 ? -6.246 -2.811 8.553 1.00 90.56 88 VAL A C 1
ATOM 655 O O . VAL A 1 88 ? -7.421 -3.163 8.525 1.00 90.56 88 VAL A O 1
ATOM 658 N N . GLN A 1 89 ? -5.605 -2.296 7.510 1.00 92.56 89 GLN A N 1
ATOM 659 C CA . GLN A 1 89 ? -6.204 -2.085 6.198 1.00 92.56 89 GLN A CA 1
ATOM 660 C C . GLN A 1 89 ? -5.324 -2.685 5.102 1.00 92.56 89 GLN A C 1
ATOM 662 O O . GLN A 1 89 ? -4.090 -2.736 5.205 1.00 92.56 89 GLN A O 1
ATOM 667 N N . ARG A 1 90 ? -5.971 -3.192 4.057 1.00 94.38 90 ARG A N 1
ATOM 668 C CA . ARG A 1 90 ? -5.319 -3.824 2.913 1.00 94.38 90 ARG A CA 1
ATOM 669 C C . ARG A 1 90 ? -5.437 -2.937 1.690 1.00 94.38 90 ARG A C 1
ATOM 671 O O . ARG A 1 90 ? -6.506 -2.402 1.414 1.00 94.38 90 ARG A O 1
ATOM 678 N N . PHE A 1 91 ? -4.353 -2.870 0.929 1.00 95.06 91 PHE A N 1
ATOM 679 C CA . PHE A 1 91 ? -4.304 -2.116 -0.315 1.00 95.06 91 PHE A CA 1
ATOM 680 C C . PHE A 1 91 ? -3.698 -2.952 -1.432 1.00 95.06 91 PHE A C 1
ATOM 682 O O . PHE A 1 91 ? -2.707 -3.655 -1.213 1.00 95.06 91 PHE A O 1
ATOM 689 N N . GLN A 1 92 ? -4.268 -2.863 -2.626 1.00 95.81 92 GLN A N 1
ATOM 690 C CA . GLN A 1 92 ? -3.703 -3.423 -3.841 1.00 95.81 92 GLN A CA 1
ATOM 691 C C . GLN A 1 92 ? -2.806 -2.392 -4.519 1.00 95.81 92 GLN A C 1
ATOM 693 O O . GLN A 1 92 ? -3.224 -1.278 -4.804 1.00 95.81 92 GLN A O 1
ATOM 698 N N . LEU A 1 93 ? -1.564 -2.775 -4.800 1.00 94.62 93 LEU A N 1
ATOM 699 C CA . LEU A 1 93 ? -0.633 -1.952 -5.564 1.00 94.62 93 LEU A CA 1
ATOM 700 C C . LEU A 1 93 ? -1.046 -1.954 -7.036 1.00 94.62 93 LEU A C 1
ATOM 702 O O . LEU A 1 93 ? -1.124 -3.026 -7.637 1.00 94.62 93 LEU A O 1
ATOM 706 N N . THR A 1 94 ? -1.262 -0.785 -7.625 1.00 91.62 94 THR A N 1
ATOM 707 C CA . THR A 1 94 ? -1.651 -0.645 -9.038 1.00 91.62 94 THR A CA 1
ATOM 708 C C . THR A 1 94 ? -0.523 -0.006 -9.852 1.00 91.62 94 THR A C 1
ATOM 710 O O . THR A 1 94 ? 0.458 0.482 -9.292 1.00 91.62 94 THR A O 1
ATOM 713 N N . ASP A 1 95 ? -0.615 -0.022 -11.179 1.00 92.12 95 ASP A N 1
ATOM 714 C CA . ASP A 1 95 ? 0.285 0.751 -12.042 1.00 92.12 95 ASP A CA 1
ATOM 715 C C . ASP A 1 95 ? -0.260 2.148 -12.372 1.00 92.12 95 ASP A C 1
ATOM 717 O O . ASP A 1 95 ? 0.384 2.876 -13.127 1.00 92.12 95 ASP A O 1
ATOM 721 N N . ALA A 1 96 ? -1.397 2.542 -11.785 1.00 92.06 96 ALA A N 1
ATOM 722 C CA . ALA A 1 96 ? -2.025 3.825 -12.049 1.00 92.06 96 ALA A CA 1
ATOM 723 C C . ALA A 1 96 ? -1.140 4.963 -11.507 1.00 92.06 96 ALA A C 1
ATOM 725 O O . ALA A 1 96 ? -0.923 5.048 -10.292 1.00 92.06 96 ALA A O 1
ATOM 726 N N . PRO A 1 97 ? -0.587 5.829 -12.375 1.00 92.56 97 PRO A N 1
ATOM 727 C CA . PRO A 1 97 ? 0.289 6.904 -11.943 1.00 92.56 97 PRO A CA 1
ATOM 728 C C . PRO A 1 97 ? -0.512 8.018 -11.266 1.00 92.56 97 PRO A C 1
ATOM 730 O O . PRO A 1 97 ? -1.611 8.377 -11.688 1.00 92.56 97 PRO A O 1
ATOM 733 N N . LEU A 1 98 ? 0.088 8.610 -10.242 1.00 89.62 98 LEU A N 1
ATOM 734 C CA . LEU A 1 98 ? -0.384 9.804 -9.558 1.00 89.62 98 LEU A CA 1
ATOM 735 C C . LEU A 1 98 ? 0.651 10.924 -9.689 1.00 89.62 98 LEU A C 1
ATOM 737 O O . LEU A 1 98 ? 1.772 10.742 -10.175 1.00 89.62 98 LEU A O 1
ATOM 741 N N . TYR A 1 99 ? 0.265 12.121 -9.252 1.00 84.88 99 TYR A N 1
ATOM 742 C CA . TYR A 1 99 ? 1.165 13.265 -9.252 1.00 84.88 99 TYR A CA 1
ATOM 743 C C . TYR A 1 99 ? 2.426 12.991 -8.409 1.00 84.88 99 TYR A C 1
ATOM 745 O O . TYR A 1 99 ? 2.406 12.237 -7.434 1.00 84.88 99 TYR A O 1
ATOM 753 N N . GLY A 1 100 ? 3.545 13.608 -8.794 1.00 86.56 100 GLY A N 1
ATOM 754 C CA . GLY A 1 100 ? 4.808 13.487 -8.059 1.00 86.56 100 GLY A CA 1
ATOM 755 C C . GLY A 1 100 ? 5.538 12.152 -8.242 1.00 86.56 100 GLY A C 1
ATOM 756 O O . GLY A 1 100 ? 6.404 11.834 -7.436 1.00 86.56 100 GLY A O 1
ATOM 757 N N . GLY A 1 101 ? 5.209 11.372 -9.279 1.00 89.69 101 GLY A N 1
ATOM 758 C CA . GLY A 1 101 ? 5.903 10.114 -9.590 1.00 89.69 101 GLY A CA 1
ATOM 759 C C . GLY A 1 101 ? 5.528 8.949 -8.671 1.00 89.69 101 GLY A C 1
ATOM 760 O O . GLY A 1 101 ? 6.261 7.964 -8.591 1.00 89.69 101 GLY A O 1
ATOM 761 N N . THR A 1 102 ? 4.400 9.068 -7.974 1.00 93.94 102 THR A N 1
ATOM 762 C CA . THR A 1 102 ? 3.846 8.005 -7.135 1.00 93.94 102 THR A CA 1
ATOM 763 C C . THR A 1 102 ? 2.835 7.174 -7.918 1.00 93.94 102 THR A C 1
ATOM 765 O O . THR A 1 102 ? 2.355 7.586 -8.972 1.00 93.94 102 THR A O 1
ATOM 768 N N . PHE A 1 103 ? 2.515 5.990 -7.409 1.00 94.69 103 PHE A N 1
ATOM 769 C CA . PHE A 1 103 ? 1.502 5.103 -7.981 1.00 94.69 103 PHE A CA 1
ATOM 770 C C . PHE A 1 103 ? 0.337 4.928 -7.012 1.00 94.69 103 PHE A C 1
ATOM 772 O O . PHE A 1 103 ? 0.513 5.042 -5.802 1.00 94.69 103 PHE A O 1
ATOM 779 N N . ALA A 1 104 ? -0.857 4.636 -7.509 1.00 95.50 104 ALA A N 1
ATOM 780 C CA . ALA A 1 10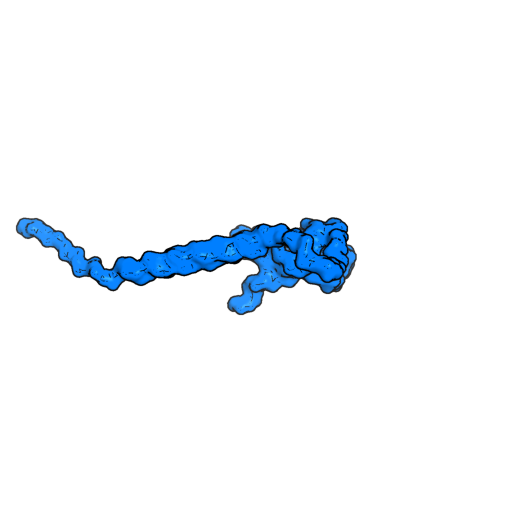4 ? -2.000 4.400 -6.645 1.00 95.50 104 ALA A CA 1
ATOM 781 C C . ALA A 1 104 ? -1.925 3.023 -5.976 1.00 95.50 104 ALA A C 1
ATOM 783 O O . ALA A 1 104 ? -1.551 2.012 -6.584 1.00 95.50 104 ALA A O 1
ATOM 784 N N . ALA A 1 105 ? -2.330 2.981 -4.715 1.00 95.94 105 ALA A N 1
ATOM 785 C CA . ALA A 1 105 ? -2.655 1.759 -4.012 1.00 95.94 105 ALA A CA 1
ATOM 786 C C . ALA A 1 105 ? -4.115 1.829 -3.553 1.00 95.94 105 ALA A C 1
ATOM 788 O O . ALA A 1 105 ? -4.466 2.660 -2.715 1.00 95.94 105 ALA A O 1
ATOM 789 N N . GLU A 1 106 ? -4.953 0.974 -4.130 1.00 93.81 106 GLU A N 1
ATOM 790 C CA . GLU A 1 106 ? -6.404 0.975 -3.929 1.00 93.81 106 GLU A CA 1
ATOM 791 C C . GLU A 1 106 ? -6.784 0.177 -2.674 1.00 93.81 106 GLU A C 1
ATOM 793 O O . GLU A 1 106 ? -6.267 -0.933 -2.490 1.00 93.81 106 GLU A O 1
ATOM 798 N N . PRO A 1 107 ? -7.644 0.704 -1.787 1.00 93.31 107 PRO A N 1
ATOM 799 C CA . PRO A 1 107 ? -8.158 -0.047 -0.652 1.00 93.31 107 PRO A CA 1
ATOM 800 C C . PRO A 1 107 ? -8.941 -1.284 -1.098 1.00 93.31 107 PRO A C 1
ATOM 802 O O . PRO A 1 107 ? -9.689 -1.276 -2.065 1.00 93.31 107 PRO A O 1
ATOM 805 N N . LEU A 1 108 ? -8.808 -2.377 -0.349 1.00 89.94 108 LEU A N 1
ATOM 806 C CA . LEU A 1 108 ? -9.600 -3.593 -0.586 1.00 89.94 108 LEU A CA 1
ATOM 807 C C . LEU A 1 108 ? -10.780 -3.748 0.373 1.00 89.94 108 LEU A C 1
ATOM 809 O O . LEU A 1 108 ? -11.599 -4.649 0.207 1.00 89.94 108 LEU A O 1
ATOM 813 N N . ASP A 1 109 ? -10.830 -2.914 1.406 1.00 79.12 109 ASP A N 1
ATOM 814 C CA . ASP A 1 109 ? -11.763 -3.049 2.524 1.00 79.12 109 ASP A CA 1
ATOM 815 C C . ASP A 1 109 ? -12.887 -1.984 2.489 1.00 79.12 109 ASP A C 1
ATOM 817 O O . ASP A 1 109 ? -13.646 -1.872 3.443 1.00 79.12 109 ASP A O 1
ATOM 821 N N . GLU A 1 110 ? -13.014 -1.204 1.405 1.00 66.31 110 GLU A N 1
ATOM 822 C CA . GLU A 1 110 ? -13.876 -0.005 1.321 1.00 66.31 110 GLU A CA 1
ATOM 823 C C . GLU A 1 110 ? -15.311 -0.228 0.788 1.00 66.31 110 GLU A C 1
ATOM 825 O O . GLU A 1 110 ? -16.065 0.726 0.618 1.00 66.31 110 GLU A O 1
ATOM 830 N N . HIS A 1 111 ? -15.732 -1.478 0.565 1.00 50.66 111 HIS A N 1
ATOM 831 C CA . HIS A 1 111 ? -17.074 -1.822 0.056 1.00 50.66 111 HIS A CA 1
ATOM 832 C C . HIS A 1 111 ? -18.017 -2.450 1.102 1.00 50.66 111 HIS A C 1
ATOM 834 O O . HIS A 1 111 ? -18.783 -3.355 0.763 1.00 50.66 111 HIS A O 1
ATOM 840 N N . GLN A 1 112 ? -17.968 -2.016 2.365 1.00 41.31 112 GLN A N 1
ATOM 841 C CA . GLN A 1 112 ? -18.920 -2.466 3.396 1.00 41.31 112 GLN A CA 1
ATOM 842 C C . GLN A 1 112 ? -19.840 -1.350 3.873 1.00 41.31 112 GLN A C 1
ATOM 844 O O . GLN A 1 112 ? -19.324 -0.248 4.156 1.00 41.31 112 GLN A O 1
#

Mean predicted aligned error: 16.22 Å

Solvent-accessible surface area (backbone atoms only — not comparable to full-atom values): 7150 Å² total; per-residue (Å²): 131,90,81,90,78,92,82,86,86,88,70,74,78,63,60,60,58,54,54,55,54,52,50,54,52,52,52,53,54,56,51,62,77,61,61,68,82,74,91,80,55,93,76,69,78,78,78,64,77,38,61,82,40,46,26,34,38,53,100,40,56,45,99,84,71,43,71,33,74,46,79,41,54,69,45,68,75,37,76,47,80,47,76,55,97,88,40,80,47,43,27,35,33,44,83,50,76,44,83,94,80,25,21,38,16,45,61,71,73,81,88,121